Protein AF-B5VZ37-F1 (afdb_monomer_lite)

Secondary structure (DSSP, 8-state):
---SS-EEEEESS--HHHHHHHHHHTTT--EEEEES-SS-HHHHHHHHHHHHHHH-S-HHHHHHHHHTEEEEE-HHHHHHHHHHHHHTT-HHHHHHHHHHHHHHHTT---THHHHHHHHHSSS--

Organism: NCBI:txid513049

Foldseek 3Di:
DAPPDAAEAEDADLALVVLLVVCVVVVLAAHEYEYADPDDFVVSLVSSLVNCVVVDVDPVVSVSSSVSHPYYHYPVNVVVVVVVCVVVVCPVVVVVVVVVVVCVVVVVDPVVVVVVVVVVVPDDD

Radius of gyration: 2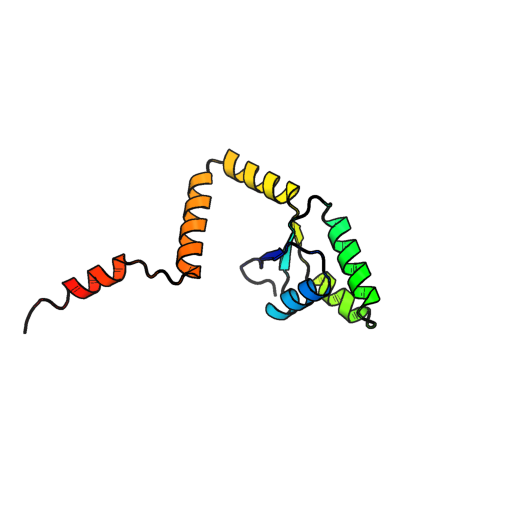1.13 Å; chains: 1; bounding box: 36×33×72 Å

Structure (mmCIF, N/CA/C/O backbone):
data_AF-B5VZ37-F1
#
_entry.id   AF-B5VZ37-F1
#
loop_
_atom_site.group_PDB
_atom_site.id
_atom_site.type_symbol
_atom_site.label_atom_id
_atom_site.label_alt_id
_atom_site.label_comp_id
_atom_site.label_asym_id
_atom_site.label_entity_id
_atom_site.label_seq_id
_atom_site.pdbx_PDB_ins_code
_atom_site.Cartn_x
_atom_site.Cartn_y
_atom_site.Cartn_z
_atom_site.occupancy
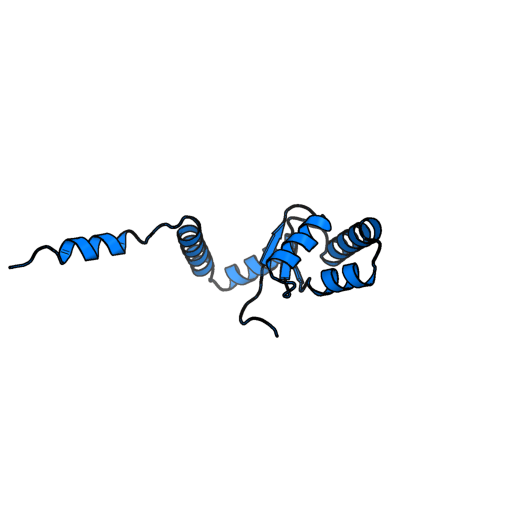_atom_site.B_iso_or_equiv
_atom_site.auth_seq_id
_atom_site.auth_comp_id
_atom_site.auth_asym_id
_atom_site.auth_atom_id
_atom_site.pdbx_PDB_model_num
ATOM 1 N N . MET A 1 1 ? 3.106 -21.102 -4.615 1.00 52.75 1 MET A N 1
ATOM 2 C CA . MET A 1 1 ? 2.425 -21.260 -3.311 1.00 52.75 1 MET A CA 1
ATOM 3 C C . MET A 1 1 ? 2.030 -19.874 -2.838 1.00 52.75 1 MET A C 1
ATOM 5 O O . MET A 1 1 ? 2.841 -18.972 -3.003 1.00 52.75 1 MET A O 1
ATOM 9 N N . LYS A 1 2 ? 0.807 -19.682 -2.336 1.00 52.31 2 LYS A N 1
ATOM 10 C CA . LYS A 1 2 ? 0.418 -18.425 -1.684 1.00 52.31 2 LYS A CA 1
ATOM 11 C C . LYS A 1 2 ? 0.678 -18.582 -0.178 1.00 52.31 2 LYS A C 1
ATOM 13 O O . LYS A 1 2 ? 0.259 -19.609 0.358 1.00 52.31 2 LYS A O 1
ATOM 18 N N . PRO A 1 3 ? 1.397 -17.661 0.481 1.00 57.72 3 PRO A N 1
ATOM 19 C CA . PRO A 1 3 ? 1.540 -17.686 1.934 1.00 57.72 3 PRO A CA 1
ATOM 20 C C . PRO A 1 3 ? 0.164 -17.565 2.612 1.00 57.72 3 PRO A C 1
ATOM 22 O O . PRO A 1 3 ? -0.787 -17.068 2.012 1.00 57.72 3 PRO A O 1
ATOM 25 N N . LEU A 1 4 ? 0.053 -18.010 3.868 1.00 64.19 4 LEU A N 1
ATOM 26 C CA . LEU A 1 4 ? -1.172 -17.913 4.685 1.00 64.19 4 LEU A CA 1
ATOM 27 C C . LEU A 1 4 ? -1.539 -16.461 5.081 1.00 64.19 4 LEU A C 1
ATOM 29 O O . LEU A 1 4 ? -2.469 -16.254 5.852 1.00 64.19 4 LEU A O 1
ATOM 33 N N . GLY A 1 5 ? -0.841 -15.459 4.539 1.00 73.06 5 GLY A N 1
ATOM 34 C CA . GLY A 1 5 ? -1.057 -14.036 4.788 1.00 73.06 5 GLY A CA 1
ATOM 35 C C . GLY A 1 5 ? -0.705 -13.186 3.566 1.00 73.06 5 GLY A C 1
ATOM 36 O O . GLY A 1 5 ? -0.175 -13.696 2.578 1.00 73.06 5 GLY A O 1
ATOM 37 N N . LYS A 1 6 ? -1.013 -11.889 3.631 1.00 85.75 6 LYS A N 1
ATOM 38 C CA . LYS A 1 6 ? -0.674 -10.907 2.592 1.00 85.75 6 LYS A CA 1
ATOM 39 C C . LYS A 1 6 ? 0.522 -10.066 3.028 1.00 85.75 6 LYS A C 1
ATOM 41 O O . LYS A 1 6 ? 0.585 -9.648 4.181 1.00 85.75 6 LYS A O 1
ATOM 46 N N . PHE A 1 7 ? 1.436 -9.788 2.102 1.00 90.69 7 PHE A N 1
ATOM 47 C CA . PHE A 1 7 ? 2.489 -8.799 2.317 1.00 90.69 7 PHE A CA 1
ATOM 48 C C . PHE A 1 7 ? 1.983 -7.420 1.917 1.00 90.69 7 PHE A C 1
ATOM 50 O O . PHE A 1 7 ? 1.459 -7.250 0.816 1.00 90.69 7 PHE A O 1
ATOM 57 N N . PHE A 1 8 ? 2.179 -6.443 2.796 1.00 93.25 8 PHE A N 1
ATOM 58 C CA . PHE A 1 8 ? 1.887 -5.045 2.521 1.00 93.25 8 PHE A CA 1
ATOM 59 C C . PHE A 1 8 ? 3.181 -4.244 2.539 1.00 93.25 8 PHE A C 1
ATOM 61 O O . PHE A 1 8 ? 3.986 -4.384 3.457 1.00 93.25 8 PHE A O 1
ATOM 68 N N . GLN A 1 9 ? 3.363 -3.391 1.537 1.00 94.88 9 GLN A N 1
ATOM 69 C CA . GLN A 1 9 ? 4.457 -2.432 1.488 1.00 94.88 9 GLN A CA 1
ATOM 70 C C . GLN A 1 9 ? 3.887 -1.026 1.360 1.00 94.88 9 GLN A C 1
ATOM 72 O O . GLN A 1 9 ? 3.182 -0.722 0.400 1.00 94.88 9 GLN A O 1
ATOM 77 N N . VAL A 1 10 ? 4.222 -0.152 2.307 1.00 94.81 10 VAL A N 1
ATOM 78 C CA . VAL A 1 10 ? 3.839 1.262 2.254 1.00 94.81 10 VAL A CA 1
ATOM 79 C C . VAL A 1 10 ? 4.941 2.057 1.554 1.00 94.81 10 VAL A C 1
ATOM 81 O O . VAL A 1 10 ? 6.126 1.865 1.835 1.00 94.81 10 VAL A O 1
ATOM 84 N N . THR A 1 11 ? 4.575 2.945 0.631 1.00 93.75 11 THR A N 1
ATOM 85 C CA . THR A 1 11 ? 5.523 3.837 -0.050 1.00 93.75 11 THR A CA 1
ATOM 86 C C . THR A 1 11 ? 4.909 5.201 -0.343 1.00 93.75 11 THR A C 1
ATOM 88 O O . THR A 1 11 ? 3.735 5.325 -0.688 1.00 93.75 11 THR A O 1
ATOM 91 N N . GLU A 1 12 ? 5.725 6.247 -0.243 1.00 91.94 12 GLU A N 1
ATOM 92 C CA . GLU A 1 12 ? 5.324 7.607 -0.614 1.00 91.94 12 GLU A CA 1
ATOM 93 C C . GLU A 1 12 ? 5.632 7.948 -2.074 1.00 91.94 12 GLU A C 1
ATOM 95 O O . GLU A 1 12 ? 5.085 8.895 -2.628 1.00 91.94 12 GLU A O 1
ATOM 100 N N . THR A 1 13 ? 6.524 7.187 -2.710 1.00 90.44 13 THR A N 1
ATOM 101 C CA . THR A 1 13 ? 7.043 7.498 -4.046 1.00 90.44 13 THR A CA 1
ATOM 102 C C . THR A 1 13 ? 6.747 6.377 -5.026 1.00 90.44 13 THR A C 1
ATOM 104 O O . THR A 1 13 ? 6.933 5.201 -4.701 1.00 90.44 13 THR A O 1
ATOM 107 N N . ILE A 1 14 ? 6.385 6.745 -6.253 1.00 92.69 14 ILE A N 1
ATOM 108 C CA . ILE A 1 14 ? 6.214 5.825 -7.378 1.00 92.69 14 ILE A CA 1
ATOM 109 C C . ILE A 1 14 ? 7.570 5.690 -8.086 1.00 92.69 14 ILE A C 1
ATOM 111 O O . ILE A 1 14 ? 7.850 6.396 -9.052 1.00 92.69 14 ILE A O 1
ATOM 115 N N . ASP A 1 15 ? 8.438 4.827 -7.550 1.00 92.62 15 ASP A N 1
ATOM 116 C CA . ASP A 1 15 ? 9.771 4.535 -8.100 1.00 92.62 15 ASP A CA 1
ATOM 117 C C . ASP A 1 15 ? 9.924 3.034 -8.367 1.00 92.62 15 ASP A C 1
ATOM 119 O O . ASP A 1 15 ? 9.916 2.222 -7.440 1.00 92.62 15 ASP A O 1
ATOM 123 N N . ALA A 1 16 ? 10.113 2.655 -9.632 1.00 91.19 16 ALA A N 1
ATOM 124 C CA . ALA A 1 16 ? 10.219 1.245 -10.015 1.00 91.19 16 ALA A CA 1
ATOM 125 C C . ALA A 1 16 ? 11.394 0.503 -9.350 1.00 91.19 16 ALA A C 1
ATOM 127 O O . ALA A 1 16 ? 11.304 -0.699 -9.106 1.00 91.19 16 ALA A O 1
ATOM 128 N N . GLY A 1 17 ? 12.491 1.201 -9.036 1.00 90.88 17 GLY A N 1
ATOM 129 C CA . GLY A 1 17 ? 13.626 0.609 -8.333 1.00 90.88 17 GLY A CA 1
ATOM 130 C C . GLY A 1 17 ? 13.263 0.194 -6.910 1.00 90.88 17 GLY A C 1
ATOM 131 O O . GLY A 1 17 ? 13.580 -0.923 -6.512 1.00 90.88 17 GLY A O 1
ATOM 132 N N . LYS A 1 18 ? 12.559 1.055 -6.167 1.00 92.00 18 LYS A N 1
ATOM 133 C CA . LYS A 1 18 ? 12.082 0.737 -4.811 1.00 92.00 18 LYS A CA 1
ATOM 134 C C . LYS A 1 18 ? 11.115 -0.443 -4.811 1.00 92.00 18 LYS A C 1
ATOM 136 O O . LYS A 1 18 ? 11.315 -1.376 -4.045 1.00 92.00 18 LYS A O 1
ATOM 141 N N . TYR A 1 19 ? 10.156 -0.451 -5.737 1.00 92.62 19 TYR A N 1
ATOM 142 C CA . TYR A 1 19 ? 9.195 -1.552 -5.863 1.00 92.62 19 TYR A CA 1
ATOM 143 C C . TYR A 1 19 ? 9.914 -2.884 -6.085 1.00 92.62 19 TYR A C 1
ATOM 145 O O . TYR A 1 19 ? 9.606 -3.874 -5.430 1.00 92.62 19 TYR A O 1
ATOM 153 N N . PHE A 1 20 ? 10.910 -2.911 -6.974 1.00 93.00 20 PHE A N 1
ATOM 154 C CA . PHE A 1 20 ? 11.648 -4.140 -7.270 1.00 93.00 20 PHE A CA 1
ATOM 155 C C . PHE A 1 20 ? 12.492 -4.593 -6.075 1.00 93.00 20 PHE A C 1
ATOM 157 O O . PHE A 1 20 ? 12.557 -5.790 -5.803 1.00 93.00 20 PHE A O 1
ATOM 164 N N . LEU A 1 21 ? 13.082 -3.654 -5.327 1.00 91.81 21 LEU A N 1
ATOM 165 C CA . LEU A 1 21 ? 13.801 -3.963 -4.090 1.00 91.81 21 LEU A CA 1
ATOM 166 C C . LEU A 1 21 ? 12.874 -4.568 -3.032 1.00 91.81 21 LEU A C 1
ATOM 168 O O . LEU A 1 21 ? 13.241 -5.563 -2.414 1.00 91.81 21 LEU A O 1
ATOM 172 N N . ASP A 1 22 ? 11.681 -4.011 -2.839 1.00 93.00 22 ASP A N 1
ATOM 173 C CA . ASP A 1 22 ? 10.708 -4.544 -1.880 1.00 93.00 22 ASP A CA 1
ATOM 174 C C . ASP A 1 22 ? 10.191 -5.928 -2.307 1.00 93.00 22 ASP A C 1
ATOM 176 O O . ASP A 1 22 ? 10.048 -6.823 -1.474 1.00 93.00 22 ASP A O 1
ATOM 180 N N . ILE A 1 23 ? 10.037 -6.156 -3.615 1.00 92.50 23 ILE A N 1
ATOM 181 C CA . ILE A 1 23 ? 9.724 -7.478 -4.172 1.00 92.50 23 ILE A CA 1
ATOM 182 C C . ILE A 1 23 ? 10.840 -8.492 -3.905 1.00 92.50 23 ILE A C 1
ATOM 184 O O . ILE A 1 23 ? 10.569 -9.639 -3.532 1.00 92.50 23 ILE A O 1
ATOM 188 N N . ASP A 1 24 ? 12.099 -8.091 -4.058 1.00 92.69 24 ASP A N 1
ATOM 189 C CA . ASP A 1 24 ? 13.232 -8.971 -3.777 1.00 92.69 24 ASP A CA 1
ATOM 190 C C . ASP A 1 24 ? 13.364 -9.294 -2.277 1.00 92.69 24 ASP A C 1
ATOM 192 O O . ASP A 1 24 ? 13.712 -10.430 -1.941 1.00 92.69 24 ASP A O 1
ATOM 196 N N . LYS A 1 25 ? 13.008 -8.363 -1.374 1.00 90.62 25 LYS A N 1
ATOM 197 C CA . LYS A 1 25 ? 13.015 -8.595 0.088 1.00 90.62 25 LYS A CA 1
ATOM 198 C C . LYS A 1 25 ? 12.103 -9.745 0.511 1.00 90.62 25 LYS A C 1
ATOM 200 O O . LYS A 1 25 ? 12.450 -10.484 1.428 1.00 90.62 25 LYS A O 1
ATOM 205 N N . VAL A 1 26 ? 10.976 -9.935 -0.173 1.00 88.62 26 VAL A N 1
ATOM 206 C CA . VAL A 1 26 ? 10.045 -11.046 0.093 1.00 88.62 26 VAL A CA 1
ATOM 207 C C . VAL A 1 26 ? 10.218 -12.200 -0.892 1.00 88.62 26 VAL A C 1
ATOM 209 O O . VAL A 1 26 ? 9.281 -12.948 -1.146 1.00 88.62 26 VAL A O 1
ATOM 212 N N . GLN A 1 27 ? 11.397 -12.363 -1.496 1.00 88.00 27 GLN A N 1
ATOM 213 C CA . GLN A 1 27 ? 11.684 -13.471 -2.418 1.00 88.00 27 GLN A CA 1
ATOM 214 C C . GLN A 1 27 ? 10.685 -13.588 -3.589 1.00 88.00 27 GLN A C 1
ATOM 216 O O . GLN A 1 27 ? 10.415 -14.688 -4.075 1.00 88.00 27 GLN A O 1
ATOM 221 N N . ARG A 1 28 ? 10.162 -12.454 -4.076 1.00 86.06 28 ARG A N 1
ATOM 222 C CA . ARG A 1 28 ? 9.189 -12.369 -5.181 1.00 86.06 28 ARG A CA 1
ATOM 223 C C . ARG A 1 28 ? 7.821 -12.996 -4.889 1.00 86.06 28 ARG A C 1
ATOM 225 O O . ARG A 1 28 ? 7.086 -13.312 -5.829 1.00 86.06 28 ARG A O 1
ATOM 232 N N . TYR A 1 29 ? 7.460 -13.156 -3.614 1.00 87.94 29 TYR A N 1
ATOM 233 C CA . TYR A 1 29 ? 6.070 -13.416 -3.240 1.00 87.94 29 TYR A CA 1
ATOM 234 C C . TYR A 1 29 ? 5.156 -12.245 -3.651 1.00 87.94 29 TYR A C 1
ATOM 236 O O . TYR A 1 29 ? 5.638 -11.119 -3.780 1.00 87.94 29 TYR A O 1
ATOM 244 N N . PRO A 1 30 ? 3.851 -12.500 -3.875 1.00 91.62 30 PRO A N 1
ATOM 245 C CA . PRO A 1 30 ? 2.884 -11.443 -4.153 1.00 91.62 30 PRO A CA 1
ATOM 246 C C . PRO A 1 30 ? 2.848 -10.396 -3.032 1.00 91.62 30 PRO A C 1
ATOM 248 O O . PRO A 1 30 ? 2.800 -10.757 -1.853 1.00 91.62 30 PRO A O 1
ATOM 251 N N . ILE A 1 31 ? 2.882 -9.115 -3.404 1.00 94.19 31 ILE A N 1
ATOM 252 C CA . ILE A 1 31 ? 2.864 -7.975 -2.476 1.00 94.19 31 ILE A CA 1
ATOM 253 C C . ILE A 1 31 ? 1.781 -6.992 -2.882 1.00 94.19 31 ILE A C 1
ATOM 255 O O . ILE A 1 31 ? 1.651 -6.631 -4.053 1.00 94.19 31 ILE A O 1
ATOM 259 N N . THR A 1 32 ? 1.054 -6.506 -1.886 1.00 95.69 32 THR A N 1
ATOM 260 C CA . THR A 1 32 ? 0.153 -5.366 -2.010 1.00 95.69 32 THR A CA 1
ATOM 261 C C . THR A 1 32 ? 0.896 -4.079 -1.653 1.00 95.69 32 THR A C 1
ATOM 263 O O . THR A 1 32 ? 1.477 -3.971 -0.574 1.00 95.69 32 THR A O 1
ATOM 266 N N . PHE A 1 33 ? 0.874 -3.085 -2.536 1.00 96.56 33 PHE A N 1
ATOM 267 C CA . PHE A 1 33 ? 1.485 -1.780 -2.285 1.00 96.56 33 PHE A CA 1
ATOM 268 C C . PHE A 1 33 ? 0.435 -0.770 -1.826 1.00 96.56 33 PHE A C 1
ATOM 270 O O . PHE A 1 33 ? -0.551 -0.541 -2.520 1.00 96.56 33 PHE A O 1
ATOM 277 N N . VAL A 1 34 ? 0.666 -0.125 -0.685 1.00 97.00 34 VAL A N 1
ATOM 278 C CA . VAL A 1 34 ? -0.113 1.025 -0.213 1.00 97.00 34 VAL A CA 1
ATOM 279 C C . VAL A 1 34 ? 0.669 2.288 -0.551 1.00 97.00 34 VAL A C 1
ATOM 281 O O . VAL A 1 34 ? 1.759 2.522 -0.026 1.00 97.00 34 VAL A O 1
ATOM 284 N N . VAL A 1 35 ? 0.140 3.091 -1.467 1.00 96.50 35 VAL A N 1
ATOM 285 C CA . VAL A 1 35 ? 0.851 4.223 -2.063 1.00 96.50 35 VAL A CA 1
ATOM 286 C C . VAL A 1 35 ? 0.200 5.521 -1.613 1.00 96.50 35 VAL A C 1
ATOM 288 O O . VAL A 1 35 ? -1.000 5.722 -1.798 1.00 96.50 35 VAL A O 1
ATOM 291 N N . LYS A 1 36 ? 1.001 6.430 -1.051 1.00 95.69 36 LYS A N 1
ATOM 292 C CA . LYS A 1 36 ? 0.552 7.754 -0.592 1.00 95.69 36 LYS A CA 1
ATOM 293 C C . LYS A 1 36 ? 0.302 8.697 -1.778 1.00 95.69 36 LYS A C 1
ATOM 295 O O . LYS A 1 36 ? 1.044 9.646 -2.008 1.00 95.69 36 LYS A O 1
ATOM 300 N N . THR A 1 37 ? -0.728 8.397 -2.560 1.00 95.69 37 THR A N 1
ATOM 301 C CA . THR A 1 37 ? -1.153 9.143 -3.747 1.00 95.69 37 THR A CA 1
ATOM 302 C C . THR A 1 37 ? -2.674 9.159 -3.849 1.00 95.69 37 THR A C 1
ATOM 304 O O . THR A 1 37 ? -3.344 8.269 -3.327 1.00 95.69 37 THR A O 1
ATOM 307 N N . GLU A 1 38 ? -3.219 10.153 -4.542 1.00 95.94 38 GLU A N 1
ATOM 308 C CA . GLU A 1 38 ? -4.629 10.182 -4.956 1.00 95.94 38 GLU A CA 1
ATOM 309 C C . GLU A 1 38 ? -4.831 9.621 -6.371 1.00 95.94 38 GLU A C 1
ATOM 311 O O . GLU A 1 38 ? -5.964 9.427 -6.807 1.00 95.94 38 GLU A O 1
ATOM 316 N N . GLN A 1 39 ? -3.740 9.330 -7.088 1.00 96.19 39 GLN A N 1
ATOM 317 C CA . GLN A 1 39 ? -3.795 8.765 -8.435 1.00 96.19 39 GLN A CA 1
ATOM 318 C C . GLN A 1 39 ? -4.451 7.378 -8.430 1.00 96.19 39 GLN A C 1
ATOM 320 O O . GLN A 1 39 ? -4.231 6.603 -7.489 1.00 96.19 39 GLN A O 1
ATOM 325 N N . PRO A 1 40 ? -5.218 7.027 -9.474 1.00 96.12 40 PRO A N 1
ATOM 326 C CA . PRO A 1 40 ? -5.781 5.693 -9.613 1.00 96.12 40 PRO A CA 1
ATOM 327 C C . PRO A 1 40 ? -4.699 4.595 -9.639 1.00 96.12 40 PRO A C 1
ATOM 329 O O . PRO A 1 40 ? -3.611 4.821 -10.183 1.00 96.12 40 PRO A O 1
ATOM 332 N N . PRO A 1 41 ? -4.978 3.392 -9.103 1.00 95.19 41 PRO A N 1
ATOM 333 C CA . PRO A 1 41 ? -4.032 2.272 -9.103 1.00 95.19 41 PRO A CA 1
ATOM 334 C C . PRO A 1 41 ? -3.455 1.938 -10.487 1.00 95.19 41 PRO A C 1
ATOM 336 O O . PRO A 1 41 ? -2.265 1.636 -10.607 1.00 95.19 41 PRO A O 1
ATOM 339 N N . GLU A 1 42 ? -4.264 2.029 -11.547 1.00 95.62 42 GLU A N 1
ATOM 340 C CA . GLU A 1 42 ? -3.822 1.785 -12.921 1.00 95.62 42 GLU A CA 1
ATOM 341 C C . GLU A 1 42 ? -2.759 2.783 -13.395 1.00 95.62 42 GLU A C 1
ATOM 343 O O . GLU A 1 42 ? -1.828 2.397 -14.106 1.00 95.62 42 GLU A O 1
ATOM 348 N N . GLU A 1 43 ? -2.851 4.043 -12.969 1.00 96.19 43 GLU A N 1
ATOM 349 C CA . GLU A 1 43 ? -1.889 5.081 -13.331 1.00 96.19 43 GLU A CA 1
ATOM 350 C C . GLU A 1 43 ? -0.554 4.847 -12.618 1.00 96.19 43 GLU A C 1
ATOM 352 O O . GLU A 1 43 ? 0.510 4.931 -13.236 1.00 96.19 43 GLU A O 1
ATOM 357 N N . VAL A 1 44 ? -0.608 4.464 -11.338 1.00 95.62 44 VAL A N 1
ATOM 358 C CA . VAL A 1 44 ? 0.577 4.084 -10.560 1.00 95.62 44 VAL A CA 1
ATOM 359 C C . VAL A 1 44 ? 1.304 2.919 -11.234 1.00 95.62 44 VAL A C 1
ATOM 361 O O . VAL A 1 44 ? 2.514 2.984 -11.459 1.00 95.62 44 VAL A O 1
ATOM 364 N N . LEU A 1 45 ? 0.571 1.868 -11.611 1.00 94.81 45 LEU A N 1
ATOM 365 C CA . LEU A 1 45 ? 1.139 0.696 -12.280 1.00 94.81 45 LEU A CA 1
ATOM 366 C C . LEU A 1 45 ? 1.737 1.038 -13.650 1.00 94.81 45 LEU A C 1
ATOM 368 O O . LEU A 1 45 ? 2.819 0.547 -13.987 1.00 94.81 45 LEU A O 1
ATOM 372 N N . ASP A 1 46 ? 1.073 1.889 -14.433 1.00 95.81 46 ASP A N 1
ATOM 373 C CA . ASP A 1 46 ? 1.589 2.335 -15.729 1.00 95.81 46 ASP A CA 1
ATOM 374 C C . ASP A 1 46 ? 2.884 3.149 -15.574 1.00 95.81 46 ASP A C 1
ATOM 376 O O . ASP A 1 46 ? 3.855 2.918 -16.301 1.00 95.81 46 ASP A O 1
ATOM 380 N N . GLN A 1 47 ? 2.958 4.033 -14.575 1.00 95.56 47 GLN A N 1
ATOM 381 C CA . GLN A 1 47 ? 4.180 4.774 -14.257 1.00 95.56 47 GLN A CA 1
ATOM 382 C C . GLN A 1 47 ? 5.324 3.840 -13.839 1.00 95.56 47 GLN A C 1
ATOM 384 O O . GLN A 1 47 ? 6.425 3.949 -14.389 1.00 95.56 47 GLN A O 1
ATOM 389 N N . VAL A 1 48 ? 5.072 2.884 -12.935 1.00 94.44 48 VAL A N 1
ATOM 390 C CA . VAL A 1 48 ? 6.074 1.883 -12.519 1.00 94.44 48 VAL A CA 1
ATOM 391 C C . VAL A 1 48 ? 6.559 1.083 -13.727 1.00 94.44 48 VAL A C 1
ATOM 393 O O . VAL A 1 48 ? 7.766 0.921 -13.924 1.00 94.44 48 VAL A O 1
ATOM 396 N N . LYS A 1 49 ? 5.646 0.634 -14.592 1.00 94.19 49 LYS A N 1
ATOM 397 C CA . LYS A 1 49 ? 5.983 -0.110 -15.811 1.00 94.19 49 LYS A CA 1
ATOM 398 C C . LYS A 1 49 ? 6.829 0.721 -16.775 1.00 94.19 49 LYS A C 1
ATOM 400 O O . LYS A 1 49 ? 7.850 0.229 -17.263 1.00 94.19 49 LYS A O 1
ATOM 405 N N . LYS A 1 50 ? 6.455 1.975 -17.042 1.00 94.69 50 LYS A N 1
ATOM 406 C CA . LYS A 1 50 ? 7.224 2.888 -17.906 1.00 94.69 50 LYS A CA 1
ATOM 407 C C . LYS A 1 50 ? 8.637 3.097 -17.368 1.00 94.69 50 LYS A C 1
ATOM 409 O O . LYS A 1 50 ? 9.602 2.887 -18.102 1.00 94.69 50 LYS A O 1
ATOM 414 N N . GLN A 1 51 ? 8.771 3.408 -16.081 1.00 94.31 51 GLN A N 1
ATOM 415 C CA . GLN A 1 51 ? 10.073 3.572 -15.434 1.00 94.31 51 GLN A CA 1
ATOM 416 C C . GLN A 1 51 ? 10.911 2.285 -15.492 1.00 94.31 51 GLN A C 1
ATOM 418 O O . GLN A 1 51 ? 12.090 2.331 -15.841 1.00 94.31 51 GLN A O 1
ATOM 423 N N . ALA A 1 52 ? 10.306 1.127 -15.213 1.00 92.56 52 ALA A N 1
ATOM 424 C CA . ALA A 1 52 ? 10.995 -0.158 -15.252 1.00 92.56 52 ALA A CA 1
ATOM 425 C C . ALA A 1 52 ? 11.476 -0.514 -16.665 1.00 92.56 52 ALA A C 1
ATOM 427 O O . ALA A 1 52 ? 12.620 -0.917 -16.843 1.00 92.56 52 ALA A O 1
ATOM 428 N N . THR A 1 53 ? 10.637 -0.332 -17.687 1.00 91.62 53 THR A N 1
ATOM 429 C CA . THR A 1 53 ? 11.024 -0.609 -19.083 1.00 91.62 53 THR A CA 1
ATOM 430 C C . THR A 1 53 ? 12.107 0.334 -19.606 1.00 91.62 53 THR A C 1
ATOM 432 O O . THR A 1 53 ? 12.912 -0.081 -20.437 1.00 91.62 53 THR A O 1
ATOM 435 N N . ALA A 1 54 ? 12.163 1.572 -19.107 1.00 90.94 54 ALA A N 1
ATOM 436 C CA . ALA A 1 54 ? 13.236 2.511 -19.423 1.00 90.94 54 ALA A CA 1
ATOM 437 C C . ALA A 1 54 ? 14.553 2.155 -18.708 1.00 90.94 54 ALA A C 1
ATOM 439 O O . ALA A 1 54 ? 15.627 2.298 -19.288 1.00 90.94 54 ALA A O 1
ATOM 440 N N . LYS A 1 55 ? 14.473 1.683 -17.457 1.00 88.12 55 LYS A N 1
ATOM 441 C CA . LYS A 1 55 ? 15.637 1.387 -16.606 1.00 88.12 55 LYS A CA 1
ATOM 442 C C . LYS A 1 55 ? 16.237 -0.000 -16.847 1.00 88.12 55 LYS A C 1
ATOM 444 O O . LYS A 1 55 ? 17.442 -0.179 -16.691 1.00 88.12 55 LYS A O 1
ATOM 449 N N . TYR A 1 56 ? 15.418 -0.983 -17.215 1.00 86.62 56 TYR A N 1
ATOM 450 C CA . TYR A 1 56 ? 15.822 -2.379 -17.367 1.00 86.62 56 TYR A CA 1
ATOM 451 C C . TYR A 1 56 ? 15.608 -2.855 -18.807 1.00 86.62 56 TYR A C 1
ATOM 453 O O . TYR A 1 56 ? 14.490 -2.883 -19.316 1.00 86.62 56 TYR A O 1
ATOM 461 N N . HIS A 1 57 ? 16.679 -3.313 -19.459 1.00 81.88 57 HIS A N 1
ATOM 462 C CA . HIS A 1 57 ? 16.630 -3.755 -20.859 1.00 81.88 57 HIS A CA 1
ATOM 463 C C . HIS A 1 57 ? 15.932 -5.112 -21.063 1.00 81.88 57 HIS A C 1
ATOM 465 O O . HIS A 1 57 ? 15.460 -5.417 -22.160 1.00 81.88 57 HIS A O 1
ATOM 471 N N . ILE A 1 58 ? 15.848 -5.942 -20.017 1.00 88.81 58 ILE A N 1
ATOM 472 C CA . ILE A 1 58 ? 15.301 -7.300 -20.112 1.00 88.81 58 ILE A CA 1
ATOM 473 C C . ILE A 1 58 ? 13.803 -7.282 -19.787 1.00 88.81 58 ILE A C 1
ATOM 475 O O . ILE A 1 58 ? 13.397 -7.344 -18.625 1.00 88.81 58 ILE A O 1
ATOM 479 N N . LYS A 1 59 ? 12.970 -7.270 -20.835 1.00 87.81 59 LYS A N 1
ATOM 480 C CA . LYS A 1 59 ? 11.497 -7.228 -20.724 1.00 87.81 59 LYS A CA 1
ATOM 481 C C . LYS A 1 59 ? 10.912 -8.353 -19.864 1.00 87.81 59 LYS A C 1
ATOM 483 O O . LYS A 1 59 ? 9.992 -8.110 -19.093 1.00 87.81 59 LYS A O 1
ATOM 488 N N . ALA A 1 60 ? 11.461 -9.566 -19.965 1.00 88.88 60 ALA A N 1
ATOM 489 C CA . ALA A 1 60 ? 10.987 -10.721 -19.198 1.00 88.88 60 ALA A CA 1
ATOM 490 C C . ALA A 1 60 ? 11.168 -10.546 -17.679 1.00 88.88 60 ALA A C 1
ATOM 492 O O . ALA A 1 60 ? 10.355 -11.031 -16.899 1.00 88.88 60 ALA A O 1
ATOM 493 N N . ILE A 1 61 ? 12.219 -9.833 -17.259 1.00 87.38 61 ILE A N 1
ATOM 494 C CA . ILE A 1 61 ? 12.465 -9.544 -15.845 1.00 87.38 61 ILE A CA 1
ATOM 495 C C . ILE A 1 61 ? 11.455 -8.511 -15.355 1.00 87.38 61 ILE A C 1
ATOM 497 O O . ILE A 1 61 ? 10.792 -8.750 -14.353 1.00 87.38 61 ILE A O 1
ATOM 501 N N . VAL A 1 62 ? 11.283 -7.411 -16.096 1.00 90.69 62 VAL A N 1
ATOM 502 C CA . VAL A 1 62 ? 10.294 -6.372 -15.762 1.00 90.69 62 VAL A CA 1
ATOM 503 C C . VAL A 1 62 ? 8.903 -6.977 -15.599 1.00 90.69 62 VAL A C 1
ATOM 505 O O . VAL A 1 62 ? 8.233 -6.707 -14.609 1.00 90.69 62 VAL A O 1
ATOM 508 N N . GLN A 1 63 ? 8.501 -7.845 -16.528 1.00 91.88 63 GLN A N 1
ATOM 509 C CA . GLN A 1 63 ? 7.210 -8.520 -16.471 1.00 91.88 63 GLN A CA 1
ATOM 510 C C . GLN A 1 63 ? 7.049 -9.361 -15.195 1.00 91.88 63 GLN A C 1
ATOM 512 O O . GLN A 1 63 ? 6.038 -9.228 -14.516 1.00 91.88 63 GLN A O 1
ATOM 517 N N . ARG A 1 64 ? 8.063 -10.151 -14.817 1.00 90.44 64 ARG A N 1
ATOM 518 C CA . ARG A 1 64 ? 8.036 -10.952 -13.581 1.00 90.44 64 ARG A CA 1
ATOM 519 C C . ARG A 1 64 ? 7.885 -10.110 -12.317 1.00 90.44 64 ARG A C 1
ATOM 521 O O . ARG A 1 64 ? 7.163 -10.514 -11.417 1.00 90.44 64 ARG A O 1
ATOM 528 N N . TYR A 1 65 ? 8.565 -8.967 -12.236 1.00 92.25 65 TYR A N 1
ATOM 529 C CA . TYR A 1 65 ? 8.415 -8.070 -11.088 1.00 92.25 65 TYR A CA 1
ATOM 530 C C . TYR A 1 65 ? 7.022 -7.436 -11.048 1.00 92.25 65 TYR A C 1
ATOM 532 O O . TYR A 1 65 ? 6.415 -7.368 -9.986 1.00 92.25 65 TYR A O 1
ATOM 540 N N . LEU A 1 66 ? 6.486 -7.014 -12.196 1.00 92.38 66 LEU A N 1
ATOM 541 C CA . LEU A 1 66 ? 5.128 -6.469 -12.260 1.00 92.38 66 LEU A CA 1
ATOM 542 C C . LEU A 1 66 ? 4.068 -7.517 -11.889 1.00 92.38 66 LEU A C 1
ATOM 544 O O . LEU A 1 66 ? 3.086 -7.173 -11.246 1.00 92.38 66 LEU A O 1
ATOM 548 N N . GLU A 1 67 ? 4.281 -8.789 -12.231 1.00 94.00 67 GLU A N 1
ATOM 549 C CA . GLU A 1 67 ? 3.411 -9.908 -11.832 1.00 94.00 67 GLU A CA 1
ATOM 550 C C . GLU A 1 67 ? 3.457 -10.220 -10.327 1.00 94.00 67 GLU A C 1
ATOM 552 O O . GLU A 1 67 ? 2.512 -10.807 -9.801 1.00 94.00 67 GLU A O 1
ATOM 557 N N . SER A 1 68 ? 4.525 -9.831 -9.621 1.00 93.62 68 SER A N 1
ATOM 558 C CA . SER A 1 68 ? 4.594 -9.925 -8.156 1.00 93.62 68 SER A CA 1
ATOM 559 C C . SER A 1 68 ? 3.782 -8.833 -7.450 1.00 93.62 68 SER A C 1
ATOM 561 O O . SER A 1 68 ? 3.556 -8.939 -6.245 1.00 93.62 68 SER A O 1
ATOM 563 N N . ILE A 1 69 ? 3.334 -7.793 -8.159 1.00 94.06 69 ILE A N 1
ATOM 564 C CA . ILE A 1 69 ? 2.440 -6.779 -7.594 1.00 94.06 69 ILE A CA 1
ATOM 565 C C . ILE A 1 69 ? 1.018 -7.353 -7.597 1.00 94.06 69 ILE A C 1
ATOM 567 O O . ILE A 1 69 ? 0.400 -7.497 -8.648 1.00 94.06 69 ILE A O 1
ATOM 571 N N . GLU A 1 70 ? 0.510 -7.705 -6.416 1.00 94.19 70 GLU A N 1
ATOM 572 C CA . GLU A 1 70 ? -0.828 -8.287 -6.244 1.00 94.19 70 GLU A CA 1
ATOM 573 C C . GLU A 1 70 ? -1.922 -7.223 -6.355 1.00 94.19 70 GLU A C 1
ATOM 575 O O . GLU A 1 70 ? -2.943 -7.434 -7.006 1.00 94.19 70 GLU A O 1
ATOM 580 N N . GLU A 1 71 ? -1.710 -6.085 -5.699 1.00 95.50 71 GLU A N 1
ATOM 581 C CA . GLU A 1 71 ? -2.695 -5.020 -5.559 1.00 95.50 71 GLU A CA 1
ATOM 582 C C . GLU A 1 71 ? -1.977 -3.692 -5.280 1.00 95.50 71 GLU A C 1
ATOM 584 O O . GLU A 1 71 ? -0.910 -3.666 -4.661 1.00 95.50 71 GLU A O 1
ATOM 589 N N . VAL A 1 72 ? -2.562 -2.583 -5.733 1.00 96.62 72 VAL A N 1
ATOM 590 C CA . VAL A 1 72 ? -2.127 -1.226 -5.384 1.00 96.62 72 VAL A CA 1
ATOM 591 C C . VAL A 1 72 ? -3.305 -0.500 -4.743 1.00 96.62 72 VAL A C 1
ATOM 593 O O . VAL A 1 72 ? -4.368 -0.387 -5.347 1.00 96.62 72 VAL A O 1
ATOM 596 N N . ILE A 1 73 ? -3.106 -0.009 -3.522 1.00 97.31 73 ILE A N 1
ATOM 597 C CA . ILE A 1 73 ? -4.087 0.728 -2.725 1.00 97.31 73 ILE A CA 1
ATOM 598 C C . ILE A 1 73 ? -3.605 2.175 -2.631 1.00 97.31 73 ILE A C 1
ATOM 600 O O . ILE A 1 73 ? -2.518 2.436 -2.117 1.00 97.31 73 ILE A O 1
ATOM 604 N N . ASN 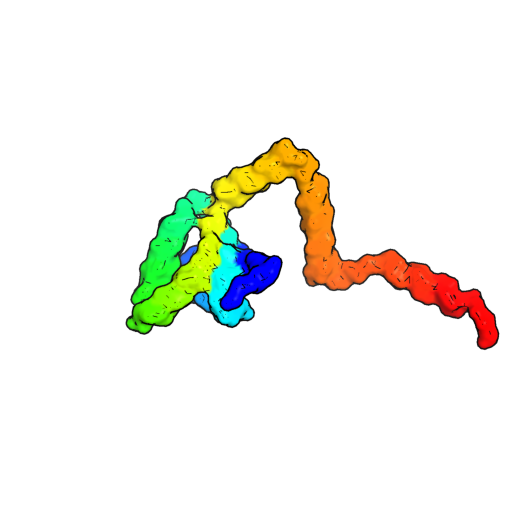A 1 74 ? -4.398 3.115 -3.133 1.00 96.81 74 ASN A N 1
ATOM 605 C CA . ASN A 1 74 ? -4.130 4.548 -3.024 1.00 96.81 74 ASN A CA 1
ATOM 606 C C . ASN A 1 74 ? -4.840 5.146 -1.789 1.00 96.81 74 ASN A C 1
ATOM 608 O O . ASN A 1 74 ? -5.550 4.441 -1.070 1.00 96.81 74 ASN A O 1
ATOM 612 N N . ILE A 1 75 ? -4.656 6.443 -1.523 1.00 96.88 75 ILE A N 1
ATOM 613 C CA . ILE A 1 75 ? -5.266 7.105 -0.356 1.00 96.88 75 ILE A CA 1
ATOM 614 C C . ILE A 1 75 ? -6.804 7.038 -0.395 1.00 96.88 75 ILE A C 1
ATOM 616 O O . ILE A 1 75 ? -7.379 6.631 0.616 1.00 96.88 75 ILE A O 1
ATOM 620 N N . PRO A 1 76 ? -7.489 7.378 -1.508 1.00 97.44 76 PRO A N 1
ATOM 621 C CA . PRO A 1 76 ? -8.947 7.275 -1.574 1.00 97.44 76 PRO A CA 1
ATOM 622 C C . PRO A 1 76 ? -9.481 5.874 -1.249 1.00 97.44 76 PRO A C 1
ATOM 624 O O . PRO A 1 76 ? -10.409 5.743 -0.452 1.00 97.44 76 PRO A O 1
ATOM 627 N N . GLU A 1 77 ? -8.873 4.826 -1.809 1.00 97.31 77 GLU A N 1
ATOM 628 C CA . GLU A 1 77 ? -9.277 3.439 -1.554 1.00 97.31 77 GLU A CA 1
ATOM 629 C C . GLU A 1 77 ? -9.002 3.024 -0.104 1.00 97.31 77 GLU A C 1
ATOM 631 O O . GLU A 1 77 ? -9.827 2.361 0.527 1.00 97.31 77 GLU A O 1
ATOM 636 N N . LEU A 1 78 ? -7.864 3.444 0.456 1.00 96.75 78 LEU A N 1
ATOM 637 C CA . LEU A 1 78 ? -7.537 3.185 1.855 1.00 96.75 78 LEU A CA 1
ATOM 638 C C . LEU A 1 78 ? -8.576 3.810 2.794 1.00 96.75 78 LEU A C 1
ATOM 640 O O . LEU A 1 78 ? -9.059 3.134 3.702 1.00 96.75 78 LEU A O 1
ATOM 644 N N . MET A 1 79 ? -8.948 5.069 2.551 1.00 97.06 79 MET A N 1
ATOM 645 C CA . MET A 1 79 ? -9.973 5.766 3.331 1.00 97.06 79 MET A CA 1
ATOM 646 C C . MET A 1 79 ? -11.335 5.089 3.194 1.00 97.06 79 MET A C 1
ATOM 648 O O . MET A 1 79 ? -11.994 4.848 4.200 1.00 97.06 79 MET A O 1
ATOM 652 N N . HIS A 1 80 ? -11.718 4.684 1.981 1.00 97.19 80 HIS A N 1
ATOM 653 C CA . HIS A 1 80 ? -12.968 3.961 1.754 1.00 97.19 80 HIS A CA 1
ATOM 654 C C . HIS A 1 80 ? -13.041 2.649 2.555 1.00 97.19 80 HIS A C 1
ATOM 656 O O . HIS A 1 80 ? -14.048 2.361 3.208 1.00 97.19 80 HIS A O 1
ATOM 662 N N . ARG A 1 81 ? -11.954 1.866 2.558 1.00 95.69 81 ARG A N 1
ATOM 663 C CA . ARG A 1 81 ? -11.855 0.639 3.367 1.00 95.69 81 ARG A CA 1
ATOM 664 C C . ARG A 1 81 ? -11.907 0.940 4.857 1.00 95.69 81 ARG A C 1
ATOM 666 O O . ARG A 1 81 ? -12.557 0.206 5.598 1.00 95.69 81 ARG A O 1
ATOM 673 N N . PHE A 1 82 ? -11.244 2.006 5.294 1.00 95.62 82 PHE A N 1
ATOM 674 C CA . PHE A 1 82 ? -11.251 2.416 6.691 1.00 95.62 82 PHE A CA 1
ATOM 675 C C . PHE A 1 82 ? -12.655 2.830 7.153 1.00 95.62 82 PHE A C 1
ATOM 677 O O . PHE A 1 82 ? -13.128 2.334 8.175 1.00 95.62 82 PHE A O 1
ATOM 684 N N . ASP A 1 83 ? -13.384 3.615 6.359 1.00 97.00 83 ASP A N 1
ATOM 685 C CA . ASP A 1 83 ? -14.771 4.000 6.646 1.00 97.00 83 ASP A CA 1
ATOM 686 C C . ASP A 1 83 ? -15.697 2.775 6.758 1.00 97.00 83 ASP A C 1
ATOM 688 O O . ASP A 1 83 ? -16.568 2.709 7.634 1.00 97.00 83 ASP A O 1
ATOM 692 N N . ALA A 1 84 ? -15.482 1.748 5.929 1.00 96.44 84 ALA A N 1
ATOM 693 C CA . ALA A 1 84 ? -16.215 0.484 6.023 1.00 96.44 84 ALA A CA 1
ATOM 694 C C . ALA A 1 84 ? -15.952 -0.266 7.346 1.00 96.44 84 ALA A C 1
ATOM 696 O O . ALA A 1 84 ? -16.833 -0.967 7.846 1.00 96.44 84 ALA A O 1
ATOM 697 N N . VAL A 1 85 ? -14.762 -0.121 7.933 1.00 95.81 85 VAL A N 1
ATOM 698 C CA . VAL A 1 85 ? -14.423 -0.692 9.248 1.00 95.81 85 VAL A CA 1
ATOM 699 C C . VAL A 1 85 ? -15.058 0.126 10.374 1.00 95.81 85 VAL A C 1
ATOM 701 O O . VAL A 1 85 ? -15.642 -0.446 11.298 1.00 95.81 85 VAL A O 1
ATOM 704 N N . LEU A 1 86 ? -15.015 1.458 10.272 1.00 94.56 86 LEU A N 1
ATOM 705 C CA . LEU A 1 86 ? -15.633 2.359 11.249 1.00 94.56 86 LEU A CA 1
ATOM 706 C C . LEU A 1 86 ? -17.149 2.157 11.334 1.00 94.56 86 LEU A C 1
ATOM 708 O O . LEU A 1 86 ? -17.703 2.056 12.428 1.00 94.56 86 LEU A O 1
ATOM 712 N N . THR A 1 87 ? -17.818 2.028 10.188 1.00 96.56 87 THR A N 1
ATOM 713 C CA . THR A 1 87 ? -19.270 1.779 10.117 1.00 96.56 87 THR A CA 1
ATOM 714 C C . THR A 1 87 ? -19.684 0.428 10.704 1.00 96.56 87 THR A C 1
ATOM 716 O O . THR A 1 87 ? -20.822 0.280 11.143 1.00 96.56 87 THR A O 1
ATOM 719 N N . GLN A 1 88 ? -18.767 -0.540 10.786 1.00 96.50 88 GLN A N 1
ATOM 720 C CA . GLN A 1 88 ? -18.985 -1.825 11.461 1.00 96.50 88 GLN A CA 1
ATOM 721 C C . GLN A 1 88 ? -18.751 -1.764 12.980 1.00 96.50 88 GLN A C 1
ATOM 723 O O . GLN A 1 88 ? -18.881 -2.788 13.648 1.00 96.50 88 GLN A O 1
ATOM 728 N N . GLY A 1 89 ? -18.389 -0.601 13.534 1.00 95.31 89 GLY A N 1
ATOM 729 C CA . GLY A 1 89 ? -18.113 -0.436 14.963 1.00 95.31 89 GLY A CA 1
ATOM 730 C C . GLY A 1 89 ? -16.781 -1.037 15.422 1.00 95.31 89 GLY A C 1
ATOM 731 O O . GLY A 1 89 ? -16.555 -1.148 16.621 1.00 95.31 89 GLY A O 1
ATOM 732 N N . LYS A 1 90 ? -15.888 -1.391 14.488 1.00 96.44 90 LYS A N 1
ATOM 733 C CA . LYS A 1 90 ? -14.599 -2.060 14.753 1.00 96.44 90 LYS A CA 1
ATOM 734 C C . LYS A 1 90 ? -13.432 -1.094 14.971 1.00 96.44 90 LYS A C 1
ATOM 736 O O . LYS A 1 90 ? -12.270 -1.481 14.916 1.00 96.44 90 LYS A O 1
ATOM 741 N N . ALA A 1 91 ? -13.722 0.190 15.186 1.00 94.12 91 ALA A N 1
ATOM 742 C CA . ALA A 1 91 ? -12.692 1.185 15.477 1.00 94.12 91 ALA A CA 1
ATOM 743 C C . ALA A 1 91 ? -11.835 0.821 16.710 1.00 94.12 91 ALA A C 1
ATOM 745 O O . ALA A 1 91 ? -10.618 0.983 16.623 1.00 94.12 91 ALA A O 1
ATOM 746 N N . PRO A 1 92 ? -12.408 0.301 17.821 1.00 96.12 92 PRO A N 1
ATOM 747 C CA . PRO A 1 92 ? -11.614 -0.136 18.968 1.00 96.12 92 PRO A CA 1
ATOM 748 C C . PRO A 1 92 ? -10.620 -1.245 18.609 1.00 96.12 92 PRO A C 1
ATOM 750 O O . PRO A 1 92 ? -9.452 -1.119 18.955 1.00 96.12 92 PRO A O 1
ATOM 753 N N . ASP A 1 93 ? -11.053 -2.247 17.836 1.00 95.81 93 ASP A N 1
ATOM 754 C CA . ASP A 1 93 ? -10.210 -3.370 17.402 1.00 95.81 93 ASP A CA 1
ATOM 755 C C . ASP A 1 93 ? -8.997 -2.887 16.589 1.00 95.81 93 ASP A C 1
ATOM 757 O O . ASP A 1 93 ? -7.880 -3.363 16.767 1.00 95.81 93 ASP A O 1
ATOM 761 N N . VAL A 1 94 ? -9.195 -1.897 15.707 1.00 94.88 94 VAL A N 1
ATOM 762 C CA . VAL A 1 94 ? -8.099 -1.308 14.917 1.00 94.88 94 VAL A CA 1
ATOM 763 C C . VAL A 1 94 ? -7.095 -0.586 15.812 1.00 94.88 94 VAL A C 1
ATOM 765 O O . VAL A 1 94 ? -5.890 -0.710 15.605 1.00 94.88 94 VAL A O 1
ATOM 768 N N . ILE A 1 95 ? -7.571 0.186 16.791 1.00 95.44 95 ILE A N 1
ATOM 769 C CA . ILE A 1 95 ? -6.691 0.896 17.726 1.00 95.44 95 ILE A CA 1
ATOM 770 C C . ILE A 1 95 ? -5.916 -0.095 18.594 1.00 95.44 95 ILE A C 1
ATOM 772 O O . ILE A 1 95 ? -4.713 0.082 18.777 1.00 95.44 95 ILE A O 1
ATOM 776 N N . GLU A 1 96 ? -6.577 -1.138 19.094 1.00 96.00 96 GLU A N 1
ATOM 777 C CA . GLU A 1 96 ? -5.934 -2.203 19.862 1.00 96.00 96 GLU A CA 1
ATOM 778 C C . GLU A 1 96 ? -4.831 -2.886 19.044 1.00 96.00 96 GLU A C 1
ATOM 780 O O . GLU A 1 96 ? -3.699 -2.998 19.516 1.00 96.00 96 GLU A O 1
ATOM 785 N N . GLU A 1 97 ? -5.111 -3.230 17.786 1.00 94.69 97 GLU A N 1
ATOM 786 C CA . GLU A 1 97 ? -4.119 -3.816 16.884 1.00 94.69 97 GLU A CA 1
ATOM 787 C C . GLU A 1 97 ? -2.927 -2.873 16.652 1.00 94.69 97 GLU A C 1
ATOM 789 O O . GLU A 1 97 ? -1.778 -3.300 16.738 1.00 94.69 97 GLU A O 1
ATOM 794 N N . ILE A 1 98 ? -3.165 -1.573 16.432 1.00 94.19 98 ILE A N 1
ATOM 795 C CA . ILE A 1 98 ? -2.086 -0.577 16.284 1.00 94.19 98 ILE A CA 1
ATOM 796 C C . ILE A 1 98 ? -1.206 -0.534 17.539 1.00 94.19 98 ILE A C 1
ATOM 798 O O . ILE A 1 98 ? 0.020 -0.468 17.429 1.00 94.19 98 ILE A O 1
ATOM 802 N N . VAL A 1 99 ? -1.809 -0.578 18.729 1.00 94.50 99 VAL A N 1
ATOM 803 C CA . VAL A 1 99 ? -1.064 -0.592 19.994 1.00 94.50 99 VAL A CA 1
ATOM 804 C C . VAL A 1 99 ? -0.225 -1.864 20.108 1.00 94.50 99 VAL A C 1
ATOM 806 O O . VAL A 1 99 ? 0.960 -1.772 20.429 1.00 94.50 99 VAL A O 1
ATOM 809 N N . ILE A 1 100 ? -0.795 -3.035 19.810 1.00 93.94 100 ILE A N 1
ATOM 810 C CA . ILE A 1 100 ? -0.080 -4.320 19.844 1.00 93.94 100 ILE A CA 1
ATOM 811 C C . ILE A 1 100 ? 1.110 -4.302 18.878 1.00 93.94 100 ILE A C 1
ATOM 813 O O . ILE A 1 100 ? 2.232 -4.604 19.288 1.00 93.94 100 ILE A O 1
ATOM 817 N N . GLN A 1 101 ? 0.895 -3.900 17.623 1.00 91.62 101 GLN A N 1
ATOM 818 C CA . GLN A 1 101 ? 1.950 -3.862 16.607 1.00 91.62 101 GLN A CA 1
ATOM 819 C C . GLN A 1 101 ? 3.045 -2.849 16.953 1.00 91.62 101 GLN A C 1
ATOM 821 O O . GLN A 1 101 ? 4.225 -3.168 16.832 1.00 91.62 101 GLN A O 1
ATOM 826 N N . SER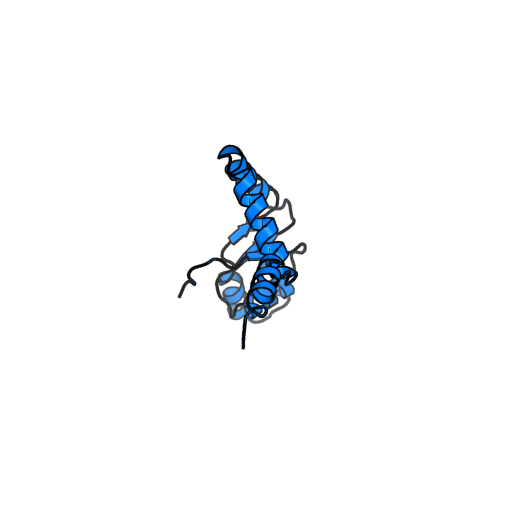 A 1 102 ? 2.675 -1.671 17.467 1.00 92.44 102 SER A N 1
ATOM 827 C CA . SER A 1 102 ? 3.634 -0.669 17.950 1.00 92.44 102 SER A CA 1
ATOM 828 C C . SER A 1 102 ? 4.503 -1.229 19.079 1.00 92.44 102 SER A C 1
ATOM 830 O O . SER A 1 102 ? 5.727 -1.120 19.047 1.00 92.44 102 SER A O 1
ATOM 832 N N . ARG A 1 103 ? 3.902 -1.925 20.052 1.00 92.12 103 ARG A N 1
ATOM 833 C CA . ARG A 1 103 ? 4.663 -2.568 21.132 1.00 92.12 103 ARG A CA 1
ATOM 834 C C . ARG A 1 103 ? 5.652 -3.608 20.611 1.00 92.12 103 ARG A C 1
ATOM 836 O O . ARG A 1 103 ? 6.785 -3.640 21.083 1.00 92.12 103 ARG A O 1
ATOM 843 N N . ILE A 1 104 ? 5.242 -4.423 19.640 1.00 90.94 104 ILE A N 1
ATOM 844 C CA . ILE A 1 104 ? 6.119 -5.414 19.002 1.00 90.94 104 ILE A CA 1
ATOM 845 C C . ILE A 1 104 ? 7.268 -4.717 18.261 1.00 90.94 104 ILE A C 1
ATOM 847 O O . ILE A 1 104 ? 8.422 -5.096 18.443 1.00 90.94 104 ILE A O 1
ATOM 851 N N . GLU A 1 105 ? 6.978 -3.680 17.470 1.00 89.31 105 GLU A N 1
ATOM 852 C CA . GLU A 1 105 ? 7.978 -2.928 16.699 1.00 89.31 105 GLU A CA 1
ATOM 853 C C . GLU A 1 105 ? 9.047 -2.298 17.604 1.00 89.31 105 GLU A C 1
ATOM 855 O O . GLU A 1 105 ? 10.249 -2.397 17.336 1.00 89.31 105 GLU A O 1
ATOM 860 N N . PHE A 1 106 ? 8.622 -1.717 18.725 1.00 91.31 106 PHE A N 1
ATOM 861 C CA . PHE A 1 106 ? 9.518 -1.102 19.703 1.00 91.31 106 PHE A CA 1
ATOM 862 C C . PHE A 1 106 ? 10.123 -2.094 20.704 1.00 91.31 106 PHE A C 1
ATOM 864 O O . PHE A 1 106 ? 10.835 -1.660 21.608 1.00 91.31 106 PHE A O 1
ATOM 871 N N . HIS A 1 107 ? 9.882 -3.403 20.544 1.00 89.00 107 HIS A N 1
ATOM 872 C CA . HIS A 1 107 ? 10.306 -4.445 21.489 1.00 89.00 107 HIS A CA 1
ATOM 873 C C . HIS A 1 107 ? 9.938 -4.095 22.940 1.00 89.00 107 HIS A C 1
ATOM 875 O O . HIS A 1 107 ? 10.694 -4.361 23.873 1.00 89.00 107 HIS A O 1
ATOM 881 N N . LEU A 1 108 ? 8.775 -3.467 23.126 1.00 82.62 108 LEU A N 1
ATOM 882 C CA . LEU A 1 108 ? 8.230 -3.176 24.442 1.00 82.62 108 LEU A CA 1
ATOM 883 C C . LEU A 1 108 ? 7.693 -4.488 24.998 1.00 82.62 108 LEU A C 1
ATOM 885 O O . LEU A 1 108 ? 6.529 -4.852 24.775 1.00 82.62 108 LEU A O 1
ATOM 889 N N . GLU A 1 109 ? 8.567 -5.210 25.697 1.00 65.81 109 GLU A N 1
ATOM 890 C CA . GLU A 1 109 ? 8.170 -6.316 26.554 1.00 65.81 109 GLU A CA 1
ATOM 891 C C . GLU A 1 109 ? 6.976 -5.853 27.388 1.00 65.81 109 GLU A C 1
ATOM 893 O O . GLU A 1 109 ? 6.900 -4.710 27.844 1.00 65.81 109 GLU A O 1
ATOM 898 N N . THR A 1 110 ? 5.949 -6.692 27.471 1.00 59.22 110 THR A N 1
ATOM 899 C CA . THR A 1 110 ? 4.812 -6.408 28.340 1.00 59.22 110 THR A CA 1
ATOM 900 C C . THR A 1 110 ? 5.408 -6.368 29.734 1.00 59.22 110 THR A C 1
ATOM 902 O O . THR A 1 110 ? 5.718 -7.425 30.268 1.00 59.22 110 THR A O 1
ATOM 905 N N . GLU A 1 111 ? 5.617 -5.177 30.299 1.00 52.19 111 GLU A N 1
ATOM 906 C CA . GLU A 1 111 ? 6.185 -4.983 31.645 1.00 52.19 111 GLU A CA 1
ATOM 907 C C . GLU A 1 111 ? 5.379 -5.736 32.736 1.00 52.19 111 GLU A C 1
ATOM 909 O O . GLU A 1 111 ? 5.780 -5.807 33.892 1.00 52.19 111 GLU A O 1
ATOM 914 N N . GLU A 1 112 ? 4.259 -6.371 32.372 1.00 51.38 112 GLU A N 1
ATOM 915 C CA . GLU A 1 112 ? 3.540 -7.363 33.171 1.00 51.38 112 GLU A CA 1
ATOM 916 C C . GLU A 1 112 ? 4.280 -8.705 33.367 1.00 51.38 112 GLU A C 1
ATOM 918 O O . GLU A 1 112 ? 4.010 -9.382 34.357 1.00 51.38 112 GLU A O 1
ATOM 923 N N . ASN A 1 113 ? 5.222 -9.105 32.502 1.00 45.31 113 ASN A N 1
ATOM 924 C CA . ASN A 1 113 ? 5.946 -10.379 32.659 1.00 45.31 113 ASN A CA 1
ATOM 925 C C . ASN A 1 113 ? 7.098 -10.313 33.677 1.00 45.31 113 ASN A C 1
ATOM 927 O O . ASN A 1 113 ? 7.405 -11.325 34.309 1.00 45.31 113 ASN A O 1
ATOM 931 N N . ASP A 1 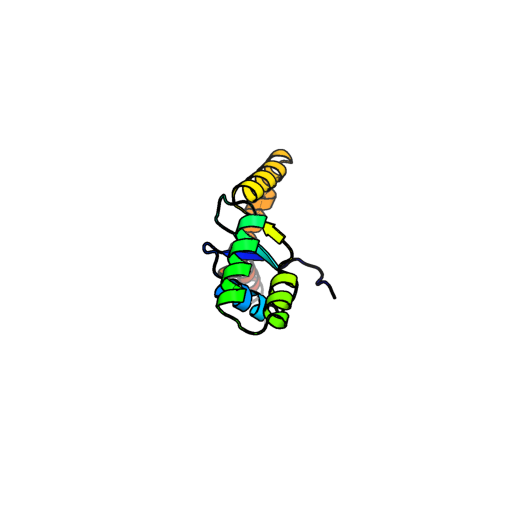114 ? 7.691 -9.140 33.905 1.00 45.16 114 ASP A N 1
ATOM 932 C CA . ASP A 1 114 ? 8.790 -9.001 34.869 1.00 45.16 114 ASP A CA 1
ATOM 933 C C . ASP A 1 114 ? 8.293 -8.958 36.318 1.00 45.16 114 ASP A C 1
ATOM 935 O O . ASP A 1 114 ? 8.972 -9.426 37.231 1.00 45.16 114 ASP A O 1
ATOM 939 N N . LEU A 1 115 ? 7.064 -8.490 36.552 1.00 45.78 115 LEU A N 1
ATOM 940 C CA . LEU A 1 115 ? 6.462 -8.483 37.890 1.00 45.78 115 LEU A CA 1
ATOM 941 C C . LEU A 1 115 ? 6.060 -9.884 38.378 1.00 45.78 115 LEU A C 1
ATOM 943 O O . LEU A 1 115 ? 5.951 -10.092 39.588 1.00 45.78 115 LEU A O 1
ATOM 947 N N . ILE A 1 116 ? 5.876 -10.844 37.466 1.00 48.22 116 ILE A N 1
ATOM 948 C CA . ILE A 1 116 ? 5.574 -12.241 37.810 1.00 48.22 116 ILE A CA 1
ATOM 949 C C . ILE A 1 116 ? 6.859 -12.984 38.213 1.00 48.22 116 ILE A C 1
ATOM 951 O O . ILE A 1 116 ? 6.832 -13.765 39.162 1.00 48.22 116 ILE A O 1
ATOM 955 N N . ASN A 1 117 ? 8.006 -12.678 37.595 1.00 44.19 117 ASN A N 1
ATOM 956 C CA . ASN A 1 117 ? 9.279 -13.334 37.925 1.00 44.19 117 ASN A CA 1
ATOM 957 C C . ASN A 1 117 ? 9.880 -12.888 39.272 1.00 44.19 117 ASN A C 1
ATOM 959 O O . ASN A 1 117 ? 10.531 -13.689 39.938 1.00 44.19 117 ASN A O 1
ATOM 963 N N . TYR A 1 118 ? 9.627 -11.659 39.736 1.00 48.84 118 TYR A N 1
ATOM 964 C CA . TYR A 1 118 ? 10.136 -11.205 41.043 1.00 48.84 118 TYR A CA 1
ATOM 965 C C . TYR A 1 118 ? 9.313 -11.680 42.250 1.00 48.84 118 TYR A C 1
ATOM 967 O O . TYR A 1 118 ? 9.789 -11.577 43.383 1.00 48.84 118 TYR A O 1
ATOM 975 N N . GLN A 1 119 ? 8.093 -12.192 42.051 1.00 44.16 119 GLN A N 1
ATOM 976 C CA . GLN A 1 119 ? 7.274 -12.706 43.157 1.00 44.16 119 GLN A CA 1
ATOM 977 C C . GLN A 1 119 ? 7.533 -14.188 43.474 1.00 44.16 119 GLN A C 1
ATOM 979 O O . GLN A 1 119 ? 7.205 -14.615 44.583 1.00 44.16 119 GLN A O 1
ATOM 984 N N . ASP A 1 120 ? 8.177 -14.941 42.574 1.00 48.75 120 ASP A N 1
ATOM 985 C CA . ASP A 1 120 ? 8.449 -16.377 42.764 1.00 48.75 120 ASP A CA 1
ATOM 986 C C . ASP A 1 120 ? 9.855 -16.691 43.319 1.00 48.75 120 ASP A C 1
ATOM 988 O O . ASP A 1 120 ? 10.066 -17.760 43.889 1.00 48.75 120 ASP A O 1
ATOM 992 N N . GLU A 1 121 ? 10.810 -15.752 43.284 1.00 47.31 121 GLU A N 1
ATOM 993 C CA . GLU A 1 121 ? 12.147 -15.954 43.889 1.00 47.31 121 GLU A CA 1
ATOM 994 C C . GLU A 1 121 ? 12.183 -15.709 45.417 1.00 47.31 121 GLU A C 1
ATOM 996 O O . GLU A 1 121 ? 13.228 -15.781 46.063 1.00 47.31 121 GLU A O 1
ATOM 1001 N N . GLY A 1 122 ? 11.024 -15.441 46.028 1.00 55.56 122 GLY A N 1
ATOM 1002 C CA . GLY A 1 122 ? 10.879 -15.045 47.430 1.00 55.56 122 GLY A CA 1
ATOM 1003 C C . GLY A 1 122 ? 10.429 -16.132 48.413 1.00 55.56 122 GLY A C 1
ATOM 1004 O O . GLY A 1 122 ? 9.855 -15.776 49.447 1.00 55.56 122 GLY A O 1
ATOM 1005 N N . ARG A 1 123 ? 10.629 -17.437 48.155 1.00 42.75 123 ARG A N 1
ATOM 1006 C CA . ARG A 1 123 ? 10.255 -18.475 49.142 1.00 42.75 123 ARG A CA 1
ATOM 1007 C C . ARG A 1 123 ? 11.129 -19.740 49.141 1.00 42.75 123 ARG A C 1
ATOM 1009 O O . ARG A 1 123 ? 10.920 -20.624 48.328 1.00 42.75 123 ARG A O 1
ATOM 1016 N N . LEU A 1 124 ? 11.988 -19.810 50.173 1.00 42.31 124 LEU A N 1
ATOM 1017 C 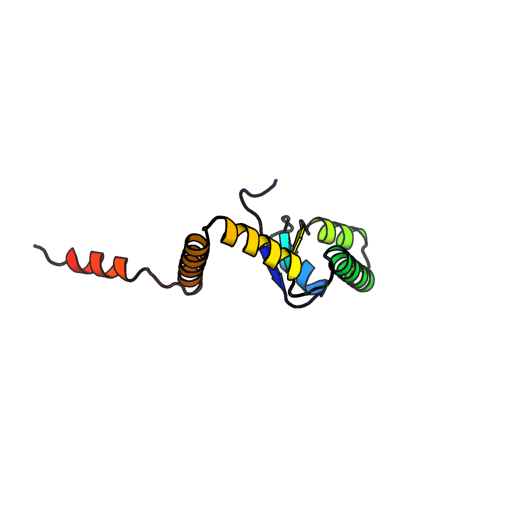CA . LEU A 1 124 ? 12.584 -20.981 50.861 1.00 42.31 124 LEU A CA 1
ATOM 1018 C C . LEU A 1 124 ? 13.214 -22.063 49.955 1.00 42.31 124 LEU A C 1
ATOM 1020 O O . LEU A 1 124 ? 12.509 -22.750 49.227 1.00 42.31 124 LEU A O 1
ATOM 1024 N N . ILE A 1 125 ? 14.519 -22.343 50.052 1.00 39.00 125 ILE A N 1
ATOM 1025 C CA . ILE A 1 125 ? 15.245 -22.825 51.251 1.00 39.00 125 ILE A CA 1
ATOM 1026 C C . ILE A 1 125 ? 16.682 -22.295 51.265 1.00 39.00 125 ILE A C 1
ATOM 1028 O O . ILE A 1 125 ? 17.324 -22.345 50.194 1.00 39.00 125 ILE A O 1
#

pLDDT: mean 85.85, std 16.66, range [39.0, 97.44]

Sequence (125 aa):
MKPLGKFFQVTETIDAGKYFLDIDKVQRYPITFVVKTEQPPEEVLDQVKKQATAKYHIKAIVQRYLESIEEVINIPELMHRFDAVLTQGKAPDVIEEIVIQSRIEFHLETEENDLINYQDEGRLI